Protein AF-A0A1L6JHR1-F1 (afdb_monomer_lite)

Secondary structure (DSSP, 8-state):
--HHHHHHHHHHHT-EEEEEEEHHHHHHHHHHHHH--HHHHHHTT--HHHHHHHHHHHHTTHHHHHTS-HHHHTTPEEEEEEEHHHHHHHHHHHHHTHHHH-S-HHHHHHHHHHHHHT-GGG-

Organism: NCBI:txid93064

Foldseek 3Di:
DPPVVVVVVVVLQQDKFKFKDALLLLVLLLVLLVPDDPVNCVVLVHDPVLSVVLNVQSCVQVVVLVVDDPVCRRVDITMTIHGLNNLVSLLVCLPPRSVVRGPDPVSSVVSNVRSVVRRSVVD

Sequence (123 aa):
MSRGALRRWRQRGSRTVTVSLAFADIMEIALALLSLSPDELARLDWSFADRKRLLDHLLQSGKQAQSVDRDQLDQTLLRLALPARDVRRLKRFAQRELPKTATNAAVIERLSAVLEAADPDRI

Structure (mmCIF, N/CA/C/O backbone):
data_AF-A0A1L6JHR1-F1
#
_entry.id   AF-A0A1L6JHR1-F1
#
loop_
_atom_site.group_PDB
_atom_site.id
_atom_site.type_symbol
_atom_site.label_atom_id
_atom_site.label_alt_id
_atom_site.label_comp_id
_atom_site.label_asym_id
_atom_site.label_entity_id
_atom_site.label_seq_id
_atom_site.pdbx_PDB_ins_code
_atom_site.Cartn_x
_atom_site.Cartn_y
_atom_site.Cartn_z
_a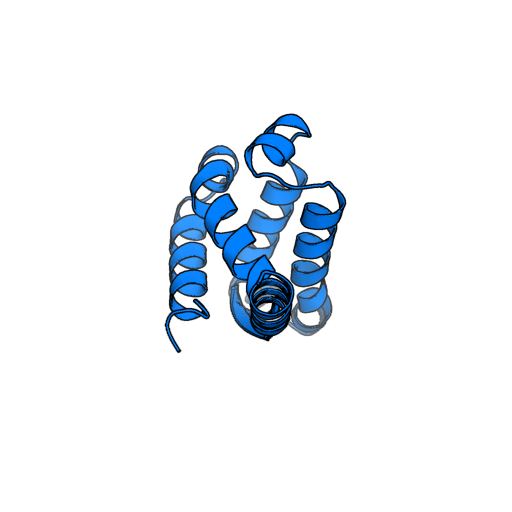tom_site.occupancy
_atom_site.B_iso_or_equiv
_atom_site.auth_seq_id
_atom_site.auth_comp_id
_atom_site.auth_asym_id
_atom_site.auth_atom_id
_atom_site.pdbx_PDB_model_num
ATOM 1 N N . MET A 1 1 ? 14.128 -27.134 -20.594 1.00 43.72 1 MET A N 1
ATOM 2 C CA . MET A 1 1 ? 13.183 -27.573 -19.534 1.00 43.72 1 MET A CA 1
ATOM 3 C C . MET A 1 1 ? 12.520 -26.402 -18.774 1.00 43.72 1 MET A C 1
ATOM 5 O O . MET A 1 1 ? 12.227 -26.503 -17.592 1.00 43.72 1 MET A O 1
ATOM 9 N N . SER A 1 2 ? 12.203 -25.287 -19.441 1.00 56.22 2 SER A N 1
ATOM 10 C CA . SER A 1 2 ? 11.927 -23.985 -18.793 1.00 56.22 2 SER A CA 1
ATOM 11 C C . SER A 1 2 ? 10.448 -23.549 -18.771 1.00 56.22 2 SER A C 1
ATOM 13 O O . SER A 1 2 ? 10.076 -22.664 -18.002 1.00 56.22 2 SER A O 1
ATOM 15 N N . ARG A 1 3 ? 9.563 -24.188 -19.552 1.00 55.69 3 ARG A N 1
ATOM 16 C CA . ARG A 1 3 ? 8.138 -23.789 -19.641 1.00 55.69 3 ARG A CA 1
ATOM 17 C C . ARG A 1 3 ? 7.316 -24.170 -18.401 1.00 55.69 3 ARG A C 1
ATOM 19 O O . ARG A 1 3 ? 6.416 -23.429 -18.014 1.00 55.69 3 ARG A O 1
ATOM 26 N N . GLY A 1 4 ? 7.648 -25.282 -17.739 1.00 59.41 4 GLY A N 1
ATOM 27 C CA . GLY A 1 4 ? 6.948 -25.741 -16.530 1.00 59.41 4 GLY A CA 1
ATOM 28 C C . GLY A 1 4 ? 7.204 -24.855 -15.306 1.00 59.41 4 GLY A C 1
ATOM 29 O O . GLY A 1 4 ? 6.281 -24.561 -14.550 1.00 59.41 4 GLY A O 1
ATOM 30 N N . ALA A 1 5 ? 8.435 -24.364 -15.137 1.00 61.88 5 ALA A N 1
ATOM 31 C CA . ALA A 1 5 ? 8.796 -23.463 -14.041 1.00 61.88 5 ALA A CA 1
ATOM 32 C C . ALA A 1 5 ? 8.129 -22.084 -14.184 1.00 61.88 5 ALA A C 1
ATOM 34 O O . ALA A 1 5 ? 7.535 -21.593 -13.226 1.00 61.88 5 ALA A O 1
ATOM 35 N N . LEU A 1 6 ? 8.130 -21.512 -15.394 1.00 61.69 6 LEU A N 1
ATOM 36 C CA . LEU A 1 6 ? 7.463 -20.239 -15.690 1.00 61.69 6 LEU A CA 1
ATOM 37 C C . LEU A 1 6 ? 5.943 -20.316 -15.495 1.00 61.69 6 LEU A C 1
ATOM 39 O O . LEU A 1 6 ? 5.344 -19.395 -14.940 1.00 61.69 6 LEU A O 1
ATOM 43 N N . ARG A 1 7 ? 5.312 -21.424 -15.899 1.00 61.09 7 ARG A N 1
ATOM 44 C CA . ARG A 1 7 ? 3.868 -21.635 -15.720 1.00 61.09 7 ARG A CA 1
ATOM 45 C C . ARG A 1 7 ? 3.490 -21.761 -14.240 1.00 61.09 7 ARG A C 1
ATOM 47 O O . ARG A 1 7 ? 2.555 -21.096 -13.805 1.00 61.09 7 ARG A O 1
ATOM 54 N N . ARG A 1 8 ? 4.266 -22.516 -13.453 1.00 59.50 8 ARG A N 1
ATOM 55 C CA . ARG A 1 8 ? 4.079 -22.626 -11.994 1.00 59.50 8 ARG A CA 1
ATOM 56 C C . ARG A 1 8 ? 4.345 -21.308 -11.265 1.00 59.50 8 ARG A C 1
ATOM 58 O O . ARG A 1 8 ? 3.638 -20.980 -10.321 1.00 59.50 8 ARG A O 1
ATOM 65 N N . TRP A 1 9 ? 5.336 -20.525 -11.694 1.00 58.78 9 TRP A N 1
ATOM 66 C CA . TRP A 1 9 ? 5.607 -19.202 -11.123 1.00 58.78 9 TRP A CA 1
ATOM 67 C C . TRP A 1 9 ? 4.483 -18.204 -11.425 1.00 58.78 9 TRP A C 1
ATOM 69 O O . TRP A 1 9 ? 4.044 -17.492 -10.525 1.00 58.78 9 TRP A O 1
ATOM 79 N N . ARG A 1 10 ? 3.937 -18.212 -12.650 1.00 60.72 10 ARG A N 1
ATOM 80 C CA . ARG A 1 10 ? 2.756 -17.408 -13.004 1.00 60.72 10 ARG A CA 1
ATOM 81 C C . ARG A 1 10 ? 1.512 -17.821 -12.212 1.00 60.72 10 ARG A C 1
ATOM 83 O O . ARG A 1 10 ? 0.828 -16.939 -11.712 1.00 60.72 10 ARG A O 1
ATOM 90 N N . GLN A 1 11 ? 1.264 -19.124 -12.047 1.00 60.97 11 GLN A N 1
ATOM 91 C CA . GLN A 1 11 ? 0.138 -19.649 -11.256 1.00 60.97 11 GLN A CA 1
ATOM 92 C C . GLN A 1 11 ? 0.259 -19.324 -9.760 1.00 60.97 11 GLN A C 1
ATOM 94 O O . GLN A 1 11 ? -0.720 -18.940 -9.128 1.00 60.97 11 GLN A O 1
ATOM 99 N N . ARG A 1 12 ? 1.466 -19.401 -9.182 1.00 58.88 12 ARG A N 1
ATOM 100 C CA . ARG A 1 12 ? 1.701 -18.946 -7.800 1.00 58.88 12 ARG A CA 1
ATOM 101 C C . ARG A 1 12 ? 1.579 -17.429 -7.672 1.00 58.88 12 ARG A C 1
ATOM 103 O O . ARG A 1 12 ? 1.051 -16.935 -6.688 1.00 58.88 12 ARG A O 1
ATOM 110 N N . GLY A 1 13 ? 2.018 -16.682 -8.684 1.00 61.97 13 GLY A N 1
ATOM 111 C CA . GLY A 1 13 ? 1.878 -15.227 -8.749 1.00 61.97 13 GLY A CA 1
ATOM 112 C C . GLY A 1 13 ? 0.443 -14.728 -8.953 1.00 61.97 13 GLY A C 1
ATOM 113 O O . GLY A 1 13 ? 0.198 -13.552 -8.692 1.00 61.97 13 GLY A O 1
ATOM 114 N N . SER A 1 14 ? -0.481 -15.587 -9.403 1.00 70.62 14 SER A N 1
ATOM 115 C CA . SER A 1 14 ? -1.910 -15.280 -9.552 1.00 70.62 14 SER A CA 1
ATOM 116 C C . SER A 1 14 ? -2.752 -15.642 -8.330 1.00 70.62 14 SER A C 1
ATOM 118 O O . SER A 1 14 ? -3.936 -15.323 -8.319 1.00 70.62 14 SER A O 1
ATOM 120 N N . ARG A 1 15 ? -2.179 -16.302 -7.312 1.00 84.69 15 ARG A N 1
ATOM 121 C CA . ARG A 1 15 ? -2.878 -16.523 -6.042 1.00 84.69 15 ARG A CA 1
ATOM 122 C C . ARG A 1 15 ? -3.097 -15.171 -5.371 1.00 84.69 15 ARG A C 1
ATOM 124 O O . ARG A 1 15 ? -2.134 -14.448 -5.121 1.00 84.69 15 ARG A O 1
ATOM 131 N N . THR A 1 16 ? -4.351 -14.844 -5.102 1.00 89.12 16 THR A N 1
ATOM 132 C CA . THR A 1 16 ? -4.725 -13.638 -4.365 1.00 89.12 16 THR A CA 1
ATOM 133 C C . THR A 1 16 ? -4.647 -13.917 -2.869 1.00 89.12 16 THR A C 1
ATOM 135 O O . THR A 1 16 ? -5.080 -14.973 -2.409 1.00 89.12 16 THR A O 1
ATOM 138 N N . VAL A 1 17 ? -4.083 -12.975 -2.124 1.00 90.31 17 VAL A N 1
ATOM 139 C CA . VAL A 1 17 ? -4.014 -12.967 -0.665 1.00 90.31 17 VAL A CA 1
ATOM 140 C C . VAL A 1 17 ? -4.727 -11.717 -0.171 1.00 90.31 17 VAL A C 1
ATOM 142 O O . VAL A 1 17 ? -4.630 -10.656 -0.789 1.00 90.31 17 VAL A O 1
ATOM 145 N N . THR A 1 18 ? -5.456 -11.846 0.929 1.00 92.19 18 THR A N 1
ATOM 146 C CA . THR A 1 18 ? -6.130 -10.714 1.562 1.00 92.19 18 THR A CA 1
ATOM 147 C C . THR A 1 18 ? -5.263 -10.185 2.691 1.00 92.19 18 THR A C 1
ATOM 149 O O . THR A 1 18 ? -4.870 -10.947 3.571 1.00 92.19 18 THR A O 1
ATOM 152 N N . VAL A 1 19 ? -4.999 -8.883 2.683 1.00 93.12 19 VAL A N 1
ATOM 153 C CA . VAL A 1 19 ? -4.349 -8.164 3.784 1.00 93.12 19 VAL A CA 1
ATOM 154 C C . VAL A 1 19 ? -5.307 -7.129 4.357 1.00 93.12 19 VAL A C 1
ATOM 156 O O . VAL A 1 19 ? -6.198 -6.661 3.649 1.00 93.12 19 VAL A O 1
ATOM 159 N N . SER A 1 20 ? -5.141 -6.778 5.630 1.00 94.81 20 SER A N 1
ATOM 160 C CA . SER A 1 20 ? -5.918 -5.709 6.266 1.00 94.81 20 SER A CA 1
ATOM 161 C C . SER A 1 20 ? -4.972 -4.620 6.747 1.00 94.81 20 SER A C 1
ATOM 163 O O . SER A 1 20 ? -3.992 -4.928 7.420 1.00 94.81 20 SER A O 1
ATOM 165 N N . LEU A 1 21 ? -5.250 -3.371 6.383 1.00 95.06 21 LEU A N 1
ATOM 166 C CA . LEU A 1 21 ? -4.459 -2.201 6.769 1.00 95.06 21 LEU A CA 1
ATOM 167 C C . LEU A 1 21 ? -5.392 -1.080 7.216 1.00 95.06 21 LEU A C 1
ATOM 169 O O . LEU A 1 21 ? -6.502 -0.965 6.698 1.00 95.06 21 LEU A O 1
ATOM 173 N N . ALA A 1 22 ? -4.935 -0.253 8.155 1.00 94.88 22 ALA A N 1
ATOM 174 C CA . ALA A 1 22 ? -5.658 0.955 8.531 1.00 94.88 22 ALA A CA 1
ATOM 175 C C . ALA A 1 22 ? -5.746 1.916 7.335 1.00 94.88 22 ALA A C 1
ATOM 177 O O . ALA A 1 22 ? -4.827 1.970 6.512 1.00 94.88 22 ALA A O 1
ATOM 178 N N . PHE A 1 23 ? -6.828 2.691 7.232 1.00 94.12 23 PHE A N 1
ATOM 179 C CA . PHE A 1 23 ? -6.973 3.672 6.152 1.00 94.12 23 PHE A CA 1
ATOM 180 C C . PHE A 1 23 ? -5.807 4.671 6.108 1.00 94.12 23 PHE A C 1
ATOM 182 O O . PHE A 1 23 ? -5.268 4.928 5.030 1.00 94.12 23 PHE A O 1
ATOM 189 N N . ALA A 1 24 ? -5.372 5.175 7.268 1.00 92.81 24 ALA A N 1
ATOM 190 C CA . ALA A 1 24 ? -4.238 6.094 7.354 1.00 92.81 24 ALA A CA 1
ATOM 191 C C . ALA A 1 24 ? -2.951 5.473 6.776 1.00 92.81 24 ALA A C 1
ATOM 193 O O . ALA A 1 24 ? -2.267 6.100 5.967 1.00 92.81 24 ALA A O 1
ATOM 194 N N . ASP A 1 25 ? -2.681 4.202 7.096 1.00 95.00 25 ASP A N 1
ATOM 195 C CA . ASP A 1 25 ? -1.534 3.463 6.555 1.00 95.00 25 ASP A CA 1
ATOM 196 C C . ASP A 1 25 ? -1.648 3.310 5.028 1.00 95.00 25 ASP A C 1
ATOM 198 O O . ASP A 1 25 ? -0.669 3.493 4.307 1.00 95.00 25 ASP A O 1
ATOM 202 N N . ILE A 1 26 ? -2.847 3.013 4.511 1.00 95.31 26 ILE A N 1
ATOM 203 C CA . ILE A 1 26 ? -3.101 2.901 3.064 1.00 95.31 26 ILE A CA 1
ATOM 204 C C . ILE A 1 26 ? -2.777 4.216 2.349 1.00 95.31 26 ILE A C 1
ATOM 206 O O . ILE A 1 26 ? -2.131 4.191 1.298 1.00 95.31 26 ILE A O 1
ATOM 210 N N . MET A 1 27 ? -3.200 5.349 2.911 1.00 94.25 27 MET A N 1
ATOM 211 C CA . MET A 1 27 ? -2.933 6.670 2.342 1.00 94.25 27 MET A CA 1
ATOM 212 C C . MET A 1 27 ? -1.443 6.997 2.343 1.00 94.25 27 MET A C 1
ATOM 214 O O . MET A 1 27 ? -0.913 7.433 1.321 1.00 94.25 27 MET A O 1
ATOM 218 N N . GLU A 1 28 ? -0.750 6.733 3.448 1.00 94.81 28 GLU A N 1
ATOM 219 C CA . GLU A 1 28 ? 0.686 6.981 3.555 1.00 94.81 28 GLU A CA 1
ATOM 220 C C . GLU A 1 28 ? 1.485 6.130 2.557 1.00 94.81 28 GLU A C 1
ATOM 222 O O . GLU A 1 28 ? 2.344 6.642 1.836 1.00 94.81 28 GLU A O 1
ATOM 227 N N . ILE A 1 29 ? 1.132 4.850 2.418 1.00 95.81 29 ILE A N 1
ATOM 228 C CA . ILE A 1 29 ? 1.741 3.954 1.427 1.00 95.81 29 ILE A CA 1
ATOM 229 C C . ILE A 1 29 ? 1.451 4.436 0.000 1.00 95.81 29 ILE A C 1
ATOM 231 O O . ILE A 1 29 ? 2.342 4.408 -0.850 1.00 95.81 29 ILE A O 1
ATOM 235 N N . ALA A 1 30 ? 0.223 4.875 -0.290 1.00 95.75 30 ALA A N 1
ATOM 236 C CA . ALA A 1 30 ? -0.145 5.368 -1.615 1.00 95.75 30 ALA A CA 1
ATOM 237 C C . ALA A 1 30 ? 0.644 6.630 -1.994 1.00 95.75 30 ALA A C 1
ATOM 239 O O . ALA A 1 30 ? 1.157 6.718 -3.112 1.00 95.75 30 ALA A O 1
ATOM 240 N N . LEU A 1 31 ? 0.790 7.576 -1.063 1.00 95.44 31 LEU A N 1
ATOM 241 C CA . LEU A 1 31 ? 1.590 8.785 -1.261 1.00 95.44 31 LEU A CA 1
ATOM 242 C C . LEU A 1 31 ? 3.069 8.448 -1.476 1.00 95.44 31 LEU A C 1
ATOM 244 O O . LEU A 1 31 ? 3.671 8.942 -2.427 1.00 95.44 31 LEU A O 1
ATOM 248 N N . ALA A 1 32 ? 3.621 7.539 -0.671 1.00 95.75 32 ALA A N 1
ATOM 249 C CA . ALA A 1 32 ? 4.996 7.072 -0.817 1.00 95.75 32 ALA A CA 1
ATOM 250 C C . ALA A 1 32 ? 5.239 6.349 -2.157 1.00 95.75 32 ALA A C 1
ATOM 252 O O . ALA A 1 32 ? 6.281 6.511 -2.787 1.00 95.75 32 ALA A O 1
ATOM 253 N N . LEU A 1 33 ? 4.267 5.574 -2.650 1.00 95.94 33 LEU A N 1
ATOM 254 C CA . LEU A 1 33 ? 4.345 4.977 -3.986 1.00 95.94 33 LEU A CA 1
ATOM 255 C C . LEU A 1 33 ? 4.331 6.047 -5.083 1.00 95.94 33 LEU A C 1
ATOM 257 O O . LEU A 1 33 ? 5.076 5.934 -6.058 1.00 95.94 33 LEU A O 1
ATOM 261 N N . LEU A 1 34 ? 3.483 7.070 -4.946 1.00 95.62 34 LEU A N 1
ATOM 262 C CA . LEU A 1 34 ? 3.375 8.173 -5.903 1.00 95.62 34 LEU A CA 1
ATOM 263 C C . LEU A 1 34 ? 4.637 9.039 -5.948 1.00 95.62 34 LEU A C 1
ATOM 265 O O . LEU A 1 34 ? 4.983 9.514 -7.030 1.00 95.62 34 LEU A O 1
ATOM 269 N N . SER A 1 35 ? 5.332 9.202 -4.820 1.00 95.19 35 SER A N 1
ATOM 270 C CA . SER A 1 35 ? 6.555 10.005 -4.739 1.00 95.19 35 SER A CA 1
ATOM 271 C C . SER A 1 35 ? 7.776 9.347 -5.381 1.00 95.19 35 SER A C 1
ATOM 273 O O . SER A 1 35 ? 8.765 10.037 -5.605 1.00 95.19 35 SER A O 1
ATOM 275 N N . LEU A 1 36 ? 7.725 8.046 -5.700 1.00 94.69 36 LEU A N 1
ATOM 276 C CA . LEU A 1 36 ? 8.838 7.358 -6.358 1.00 94.69 36 LEU A CA 1
ATOM 277 C C . LEU A 1 36 ? 9.168 7.991 -7.713 1.00 94.69 36 LEU A C 1
ATOM 279 O O . LEU A 1 36 ? 8.321 8.068 -8.616 1.00 94.69 36 LEU A O 1
ATOM 283 N N . SER A 1 37 ? 10.433 8.362 -7.868 1.00 94.50 37 SER A N 1
ATOM 284 C CA . SER A 1 37 ? 11.018 8.795 -9.131 1.00 94.50 37 SER A CA 1
ATOM 285 C C . SER A 1 37 ? 11.186 7.621 -10.112 1.00 94.50 37 SER A C 1
ATOM 287 O O . SER A 1 37 ? 11.183 6.451 -9.711 1.00 94.50 37 SER A O 1
ATOM 289 N N . PRO A 1 38 ? 11.364 7.894 -11.419 1.00 94.81 38 PRO A N 1
ATOM 290 C CA . PRO A 1 38 ? 11.641 6.849 -12.406 1.00 94.81 38 PRO A CA 1
ATOM 291 C C . PRO A 1 38 ? 12.883 6.008 -12.069 1.00 94.81 38 PRO A C 1
ATOM 293 O O . PRO A 1 38 ? 12.864 4.791 -12.249 1.00 94.81 38 PRO A O 1
ATOM 296 N N . ASP A 1 39 ? 13.932 6.632 -11.528 1.00 94.62 39 ASP A N 1
ATOM 297 C CA . ASP A 1 39 ? 15.174 5.944 -11.161 1.00 94.62 39 ASP A CA 1
ATOM 298 C C . ASP A 1 39 ? 14.978 5.006 -9.966 1.00 94.62 39 ASP A C 1
ATOM 300 O O . ASP A 1 39 ? 15.523 3.902 -9.937 1.00 94.62 39 ASP A O 1
ATOM 304 N N . GLU A 1 40 ? 14.178 5.406 -8.978 1.00 94.75 40 GLU A N 1
ATOM 305 C CA . GLU A 1 40 ? 13.836 4.547 -7.839 1.00 94.75 40 GLU A CA 1
ATOM 306 C C . GLU A 1 40 ? 12.965 3.366 -8.273 1.00 94.75 40 GLU A C 1
ATOM 308 O O . GLU A 1 40 ? 13.197 2.237 -7.834 1.00 94.75 40 GLU A O 1
ATOM 313 N N . LEU A 1 41 ? 12.026 3.586 -9.202 1.00 95.69 41 LEU A N 1
ATOM 314 C CA . LEU A 1 41 ? 11.274 2.495 -9.826 1.00 95.69 41 LEU A CA 1
ATOM 315 C C . LEU A 1 41 ? 12.211 1.516 -10.546 1.00 95.69 41 LEU A C 1
ATOM 317 O O . LEU A 1 41 ? 12.076 0.304 -10.365 1.00 95.69 41 LEU A O 1
ATOM 321 N N . ALA A 1 42 ? 13.203 2.015 -11.288 1.00 94.31 42 ALA A N 1
ATOM 322 C CA . ALA A 1 42 ? 14.191 1.173 -11.956 1.00 94.31 42 ALA A CA 1
ATOM 323 C C . ALA A 1 42 ? 15.025 0.346 -10.957 1.00 94.31 42 ALA A C 1
ATOM 325 O O . ALA A 1 42 ? 15.213 -0.848 -11.169 1.00 94.31 42 ALA A O 1
ATOM 326 N N . ARG A 1 43 ? 15.447 0.919 -9.819 1.00 94.12 43 ARG A N 1
ATOM 327 C CA . ARG A 1 43 ? 16.180 0.194 -8.749 1.00 94.12 43 ARG A CA 1
ATOM 328 C C . ARG A 1 43 ? 15.359 -0.907 -8.064 1.00 94.12 43 ARG A C 1
ATOM 330 O O . ARG A 1 43 ? 15.926 -1.789 -7.406 1.00 94.12 43 ARG A O 1
ATOM 337 N N . LEU A 1 44 ? 14.033 -0.836 -8.175 1.00 93.56 44 LEU A N 1
ATOM 338 C CA . LEU A 1 44 ? 13.098 -1.862 -7.714 1.00 93.56 44 LEU A CA 1
ATOM 339 C C . LEU A 1 44 ? 12.782 -2.921 -8.787 1.00 93.56 44 LEU A C 1
ATOM 341 O O . LEU A 1 44 ? 12.055 -3.874 -8.484 1.00 93.56 44 LEU A O 1
ATOM 345 N N . ASP A 1 45 ? 13.321 -2.779 -10.003 1.00 94.75 45 ASP A N 1
ATOM 346 C CA . ASP A 1 45 ? 12.936 -3.511 -11.218 1.00 94.75 45 ASP A CA 1
ATOM 347 C C . ASP A 1 45 ? 11.447 -3.340 -11.563 1.00 94.75 45 ASP A C 1
ATOM 349 O O . ASP A 1 45 ? 10.756 -4.294 -11.942 1.00 94.75 45 ASP A O 1
ATOM 353 N N . TRP A 1 46 ? 10.900 -2.142 -11.339 1.00 95.69 46 TRP A N 1
ATOM 354 C CA . TRP A 1 46 ? 9.487 -1.8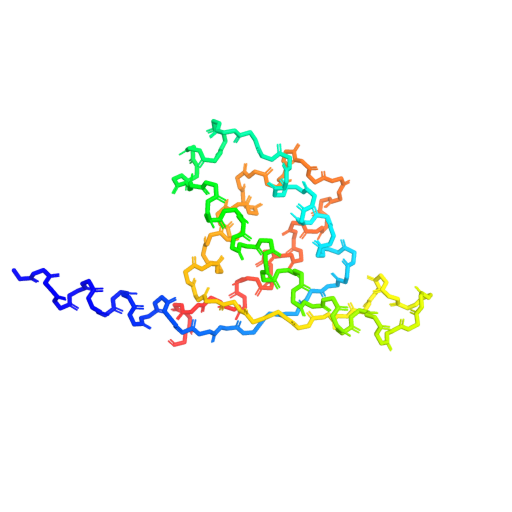38 -11.560 1.00 95.69 46 TRP A CA 1
ATOM 355 C C . TRP A 1 46 ? 9.284 -0.935 -12.763 1.00 95.69 46 TRP A C 1
ATOM 357 O O . TRP A 1 46 ? 10.010 0.026 -12.997 1.00 95.69 46 TRP A O 1
ATOM 367 N N . SER A 1 47 ? 8.206 -1.210 -13.489 1.00 94.75 47 SER A N 1
ATOM 368 C CA . SER A 1 47 ? 7.660 -0.278 -14.468 1.00 94.75 47 SER A CA 1
ATOM 369 C C . SER A 1 47 ? 6.660 0.684 -13.817 1.00 94.75 47 SER A C 1
ATOM 371 O O . SER A 1 47 ? 6.085 0.403 -12.760 1.00 94.75 47 SER A O 1
ATOM 373 N N . PHE A 1 48 ? 6.332 1.776 -14.511 1.00 94.81 48 PHE A N 1
ATOM 374 C CA . PHE A 1 48 ? 5.185 2.618 -14.152 1.00 94.81 48 PHE A CA 1
ATOM 375 C C . PHE A 1 48 ? 3.876 1.824 -14.040 1.00 94.81 48 PHE A C 1
ATOM 377 O O . PHE A 1 48 ? 3.040 2.127 -13.188 1.00 94.81 48 PHE A O 1
ATOM 384 N N . ALA A 1 49 ? 3.702 0.786 -14.864 1.00 95.88 49 ALA A N 1
ATOM 385 C CA . ALA A 1 49 ? 2.528 -0.076 -14.819 1.00 95.88 49 ALA A CA 1
ATOM 386 C C . ALA A 1 49 ? 2.469 -0.914 -13.531 1.00 95.88 49 ALA A C 1
ATOM 388 O O . ALA A 1 49 ? 1.377 -1.212 -13.049 1.00 95.88 49 ALA A O 1
ATOM 389 N N . ASP A 1 50 ? 3.618 -1.276 -12.954 1.00 95.38 50 ASP A N 1
ATOM 390 C CA . ASP A 1 50 ? 3.667 -1.969 -11.666 1.00 95.38 50 ASP A CA 1
ATOM 391 C C . ASP A 1 50 ? 3.273 -1.034 -10.520 1.00 95.38 50 ASP A C 1
ATOM 393 O O . ASP A 1 50 ? 2.435 -1.417 -9.704 1.00 95.38 50 ASP A O 1
ATOM 397 N N . ARG A 1 51 ? 3.777 0.211 -10.511 1.00 96.56 51 ARG A N 1
ATOM 398 C CA . ARG A 1 51 ? 3.334 1.242 -9.555 1.00 96.56 51 ARG A CA 1
ATOM 399 C C . ARG A 1 51 ? 1.831 1.492 -9.663 1.00 96.56 51 ARG A C 1
ATOM 401 O O . ARG A 1 51 ? 1.133 1.433 -8.655 1.00 96.56 51 ARG A O 1
ATOM 408 N N . LYS A 1 52 ? 1.325 1.733 -10.880 1.00 97.06 52 LYS A N 1
ATOM 409 C CA . LYS A 1 52 ? -0.108 1.961 -11.115 1.00 97.06 52 LYS A CA 1
ATOM 410 C C . LYS A 1 52 ? -0.938 0.798 -10.579 1.00 97.06 52 LYS A C 1
ATOM 412 O O . LYS A 1 52 ? -1.918 1.023 -9.887 1.00 97.06 52 LYS A O 1
ATOM 417 N N . ARG A 1 53 ? -0.529 -0.442 -10.853 1.00 95.56 53 ARG A N 1
ATOM 418 C CA . ARG A 1 53 ? -1.253 -1.629 -10.388 1.0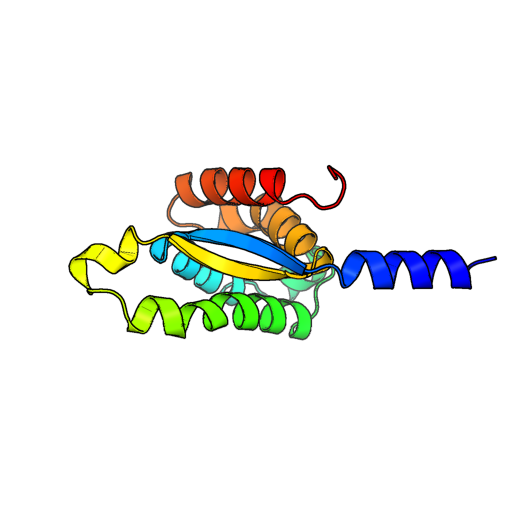0 95.56 53 ARG A CA 1
ATOM 419 C C . ARG A 1 53 ? -1.311 -1.722 -8.864 1.00 95.56 53 ARG A C 1
ATOM 421 O O . ARG A 1 53 ? -2.350 -2.088 -8.332 1.00 95.56 53 ARG A O 1
ATOM 428 N N . LEU A 1 54 ? -0.219 -1.406 -8.167 1.00 95.56 54 LEU A N 1
ATOM 429 C CA . LEU A 1 54 ? -0.217 -1.368 -6.702 1.00 95.56 54 LEU A CA 1
ATOM 430 C C . LEU A 1 54 ? -1.166 -0.293 -6.168 1.00 95.56 54 LEU A C 1
ATOM 432 O O . LEU A 1 54 ? -1.955 -0.583 -5.274 1.00 95.56 54 LEU A O 1
ATOM 436 N N . LEU A 1 55 ? -1.146 0.902 -6.761 1.00 96.88 55 LEU A N 1
ATOM 437 C CA . LEU A 1 55 ? -2.085 1.973 -6.420 1.00 96.88 55 LEU A CA 1
ATOM 438 C C . LEU A 1 55 ? -3.538 1.567 -6.689 1.00 96.88 55 LEU A C 1
ATOM 440 O O . LEU A 1 55 ? -4.391 1.793 -5.841 1.00 96.88 55 LEU A O 1
ATOM 444 N N . ASP A 1 56 ? -3.818 0.910 -7.817 1.00 95.44 56 ASP A N 1
ATOM 445 C CA . ASP A 1 56 ? -5.159 0.418 -8.145 1.00 95.44 56 ASP A CA 1
ATOM 446 C C . ASP A 1 56 ? -5.672 -0.560 -7.071 1.00 95.44 56 ASP A C 1
ATOM 448 O O . ASP A 1 56 ? -6.858 -0.546 -6.749 1.00 95.44 56 ASP A O 1
ATOM 452 N N . HIS A 1 57 ? -4.803 -1.399 -6.495 1.00 94.25 57 HIS A N 1
ATOM 453 C CA . HIS A 1 57 ? -5.190 -2.295 -5.399 1.00 94.25 57 HIS A CA 1
ATOM 454 C C . HIS A 1 57 ? -5.509 -1.536 -4.112 1.00 94.25 57 HIS A C 1
ATOM 456 O O . HIS A 1 57 ? -6.488 -1.867 -3.451 1.00 94.25 57 HIS A O 1
ATOM 462 N N . LEU A 1 58 ? -4.719 -0.514 -3.769 1.00 94.44 58 LEU A N 1
ATOM 463 C CA . LEU A 1 58 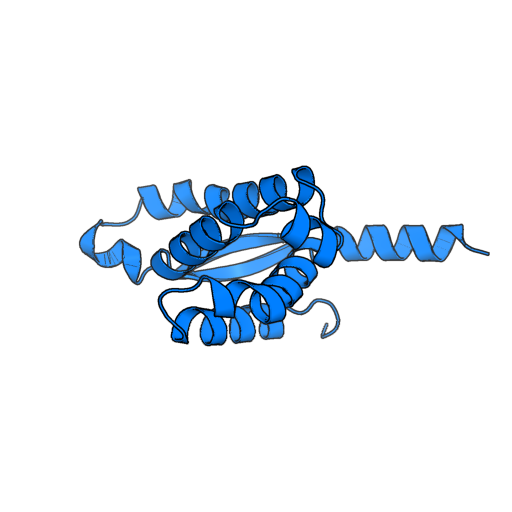? -4.999 0.347 -2.616 1.00 94.44 58 LEU A CA 1
ATOM 464 C C . LEU A 1 58 ? -6.327 1.088 -2.801 1.00 94.44 58 LEU A C 1
ATOM 466 O O . LEU A 1 58 ? -7.165 1.080 -1.910 1.00 94.44 58 LEU A O 1
ATOM 470 N N . LEU A 1 59 ? -6.574 1.646 -3.987 1.00 92.00 59 LEU A N 1
ATOM 471 C CA . LEU A 1 59 ? -7.803 2.380 -4.297 1.00 92.00 59 LEU A CA 1
ATOM 472 C C . LEU A 1 59 ? -9.065 1.505 -4.270 1.00 92.00 59 LEU A C 1
ATOM 474 O O . LEU A 1 59 ? -10.160 2.020 -4.042 1.00 92.00 59 LEU A O 1
ATOM 478 N N . GLN A 1 60 ? -8.948 0.186 -4.454 1.00 91.12 60 GLN A N 1
ATOM 479 C CA . GLN A 1 60 ? -10.093 -0.727 -4.337 1.00 91.12 60 GLN A CA 1
ATOM 480 C C . GLN A 1 60 ? -10.685 -0.769 -2.920 1.00 91.12 60 GLN A C 1
ATOM 482 O O . GLN A 1 60 ? -11.877 -1.060 -2.785 1.00 91.12 60 GLN A O 1
ATOM 487 N N . SER A 1 61 ? -9.920 -0.428 -1.874 1.00 88.12 61 SER A N 1
ATOM 488 C CA . SER A 1 61 ? -10.484 -0.270 -0.525 1.00 88.12 61 SER A CA 1
ATOM 489 C C . SER A 1 61 ? -11.355 0.980 -0.384 1.00 88.12 61 SER A C 1
ATOM 491 O O . SER A 1 61 ? -12.116 1.078 0.577 1.00 88.12 61 SER A O 1
ATOM 493 N N . GLY A 1 62 ? -11.324 1.900 -1.355 1.00 84.44 62 GLY A N 1
ATOM 494 C CA . GLY A 1 62 ? -12.064 3.160 -1.319 1.00 84.44 62 GLY A CA 1
ATOM 495 C C . GLY A 1 62 ? -13.571 2.981 -1.128 1.00 84.44 62 GLY A C 1
ATOM 496 O O . GLY A 1 62 ? -14.185 3.762 -0.413 1.00 84.44 62 GLY A O 1
ATOM 497 N N . LYS A 1 63 ? -14.169 1.910 -1.671 1.00 88.06 63 LYS A N 1
ATOM 498 C CA . LYS A 1 63 ? -15.590 1.601 -1.418 1.00 88.06 63 LYS A CA 1
ATOM 499 C C . LYS A 1 63 ? -15.871 1.270 0.049 1.00 88.06 63 LYS A C 1
ATOM 501 O O . LYS A 1 63 ? -16.915 1.653 0.555 1.00 88.06 63 LYS A O 1
ATOM 506 N N . GLN A 1 64 ? -14.954 0.564 0.715 1.00 91.25 64 GLN A N 1
ATOM 507 C CA . GLN A 1 64 ? -15.071 0.270 2.146 1.00 91.25 64 GLN A CA 1
ATOM 508 C C . GLN A 1 64 ? -14.884 1.556 2.961 1.00 91.25 64 GLN A C 1
ATOM 510 O O . GLN A 1 64 ? -15.668 1.819 3.862 1.00 91.25 64 GLN A O 1
ATOM 515 N N . ALA A 1 65 ? -13.904 2.388 2.593 1.00 91.12 65 ALA A N 1
ATOM 516 C CA . ALA A 1 65 ? -13.665 3.680 3.236 1.00 91.12 65 ALA A CA 1
ATOM 517 C C . ALA A 1 65 ? -14.876 4.627 3.135 1.00 91.12 65 ALA A C 1
ATOM 519 O O . ALA A 1 65 ? -15.229 5.281 4.105 1.00 91.12 65 ALA A O 1
ATOM 520 N N . GLN A 1 66 ? -15.545 4.674 1.979 1.00 92.56 66 GLN A N 1
ATOM 521 C CA . GLN A 1 66 ? -16.707 5.543 1.742 1.00 92.56 66 GLN A CA 1
ATOM 522 C C . GLN A 1 66 ? -17.925 5.206 2.611 1.00 92.56 66 GLN A C 1
ATOM 524 O O . GLN A 1 66 ? -18.774 6.068 2.811 1.00 92.56 66 GLN A O 1
ATOM 529 N N . SER A 1 67 ? -18.033 3.968 3.099 1.00 92.56 67 SER A N 1
ATOM 530 C CA . SER A 1 67 ? -19.125 3.541 3.982 1.00 92.56 67 SER A CA 1
ATOM 531 C C . SER A 1 67 ? -18.834 3.734 5.472 1.00 92.56 67 SER A C 1
ATOM 533 O O . SER A 1 67 ? -19.651 3.338 6.296 1.00 92.56 67 SER A O 1
ATOM 535 N N . VAL A 1 68 ? -17.662 4.266 5.821 1.00 92.75 68 VAL A N 1
ATOM 536 C CA . VAL A 1 68 ? -17.200 4.405 7.205 1.00 92.75 68 VAL A CA 1
ATOM 537 C C . VAL A 1 68 ? -17.364 5.850 7.658 1.00 92.75 68 VAL A C 1
ATOM 539 O O . VAL A 1 68 ? -17.080 6.783 6.904 1.00 92.75 68 VAL A O 1
ATOM 542 N N . ASP A 1 69 ? -17.791 6.030 8.906 1.00 93.81 69 ASP A N 1
ATOM 543 C CA . ASP A 1 69 ? -17.875 7.349 9.522 1.00 93.81 69 ASP A CA 1
ATOM 544 C C . ASP A 1 69 ? -16.500 8.019 9.564 1.00 93.81 69 ASP A C 1
ATOM 546 O O . ASP A 1 69 ? -15.495 7.416 9.953 1.00 93.81 69 ASP A O 1
ATOM 550 N N . ARG A 1 70 ? -16.459 9.304 9.195 1.00 89.62 70 ARG A N 1
ATOM 551 C CA . ARG A 1 70 ? -15.212 10.072 9.064 1.00 89.62 70 ARG A CA 1
ATOM 552 C C . ARG A 1 70 ? -14.337 10.000 10.318 1.00 89.62 70 ARG A C 1
ATOM 554 O O . ARG A 1 70 ? -13.127 9.848 10.193 1.00 89.62 70 ARG A O 1
ATOM 561 N N . ASP A 1 71 ? -14.946 10.070 11.497 1.00 92.81 71 ASP A N 1
ATOM 562 C CA . ASP A 1 71 ? -14.230 10.113 12.778 1.00 92.81 71 ASP A CA 1
ATOM 563 C C . ASP A 1 71 ? -13.583 8.769 13.150 1.00 92.81 71 ASP A C 1
ATOM 565 O O . ASP A 1 71 ? -12.698 8.712 14.002 1.00 92.81 71 ASP A O 1
ATOM 569 N N . GLN A 1 72 ? -13.999 7.680 12.499 1.00 92.38 72 GLN A N 1
ATOM 570 C CA . GLN A 1 72 ? -13.469 6.331 12.712 1.00 92.38 72 GLN A CA 1
ATOM 571 C C . GLN A 1 72 ? -12.556 5.872 11.570 1.00 92.38 72 GLN A C 1
ATOM 573 O O . GLN A 1 72 ? -11.888 4.838 11.682 1.00 92.38 72 GLN A O 1
ATOM 578 N N . LEU A 1 73 ? -12.526 6.619 10.462 1.00 92.19 73 LEU A N 1
ATOM 579 C CA . LEU A 1 73 ? -11.931 6.172 9.210 1.00 92.19 73 LEU A CA 1
ATOM 580 C C . LEU A 1 73 ? -10.448 5.831 9.367 1.00 92.19 73 LEU A C 1
ATOM 582 O O . LEU A 1 73 ? -10.037 4.741 8.974 1.00 92.19 73 LEU A O 1
ATOM 586 N N . ASP A 1 74 ? -9.671 6.699 10.013 1.00 88.44 74 ASP A N 1
ATOM 587 C CA . ASP A 1 74 ? -8.219 6.527 10.153 1.00 88.44 74 ASP A CA 1
ATOM 588 C C . ASP A 1 74 ? -7.826 5.239 10.888 1.00 88.44 74 ASP A C 1
ATOM 590 O O . ASP A 1 74 ? -6.794 4.643 10.578 1.00 88.44 74 ASP A O 1
ATOM 594 N N . GLN A 1 75 ? -8.663 4.777 11.820 1.00 88.56 75 GLN A N 1
ATOM 595 C CA . GLN A 1 75 ? -8.429 3.565 12.615 1.00 88.56 75 GLN A CA 1
ATOM 596 C C . GLN A 1 75 ? -9.062 2.318 11.986 1.00 88.56 75 GLN A C 1
ATOM 598 O O . GLN A 1 75 ? -8.803 1.194 12.421 1.00 88.56 75 GLN A O 1
ATOM 603 N N . THR A 1 76 ? -9.893 2.495 10.958 1.00 93.94 76 THR A N 1
ATOM 604 C CA . THR A 1 76 ? -10.635 1.394 10.354 1.00 93.94 76 THR A CA 1
ATOM 605 C C . THR A 1 76 ? -9.720 0.534 9.494 1.00 93.94 76 THR A C 1
ATOM 607 O O . THR A 1 76 ? -9.062 1.010 8.568 1.00 93.94 76 THR A O 1
ATOM 610 N N . LEU A 1 77 ? -9.713 -0.768 9.785 1.00 95.00 77 LEU A N 1
ATOM 611 C CA . LEU A 1 77 ? -9.004 -1.763 8.992 1.00 95.00 77 LEU A CA 1
ATOM 612 C C . LEU A 1 77 ? -9.784 -2.079 7.715 1.00 95.00 77 LEU A C 1
ATOM 614 O O . LEU A 1 77 ? -10.878 -2.642 7.755 1.00 95.00 77 LEU A O 1
ATOM 618 N N . LEU A 1 78 ? -9.182 -1.767 6.572 1.00 95.25 78 LEU A N 1
ATOM 619 C CA . LEU A 1 78 ? -9.731 -2.054 5.256 1.00 95.25 78 LEU A CA 1
ATOM 620 C C . LEU A 1 78 ? -9.047 -3.273 4.650 1.00 95.25 78 LEU A C 1
ATOM 622 O O . LEU A 1 78 ? -7.828 -3.442 4.729 1.00 95.25 78 LEU A O 1
ATOM 626 N N . ARG A 1 79 ? -9.848 -4.123 4.008 1.00 94.62 79 ARG A N 1
ATOM 627 C CA . ARG A 1 79 ? -9.373 -5.341 3.351 1.00 94.62 79 ARG A CA 1
ATOM 628 C C . ARG A 1 79 ? -8.935 -5.046 1.926 1.00 94.62 79 ARG A C 1
ATOM 630 O O . ARG A 1 79 ? -9.721 -4.538 1.125 1.00 94.62 79 ARG A O 1
ATOM 637 N N . LEU A 1 80 ? -7.717 -5.461 1.604 1.00 94.12 80 LEU A N 1
ATOM 638 C CA . LEU A 1 80 ? -7.091 -5.363 0.293 1.00 94.12 80 LEU A CA 1
ATOM 639 C C . LEU A 1 80 ? -6.839 -6.765 -0.255 1.00 94.12 80 LEU A C 1
ATOM 641 O O . LEU A 1 80 ? -6.234 -7.602 0.414 1.00 94.12 80 LEU A O 1
ATOM 645 N N . ALA A 1 81 ? -7.274 -7.014 -1.486 1.00 91.69 81 ALA A N 1
ATOM 646 C CA . ALA A 1 81 ? -7.014 -8.261 -2.192 1.00 91.69 81 ALA A CA 1
ATOM 647 C C . ALA A 1 81 ? -5.828 -8.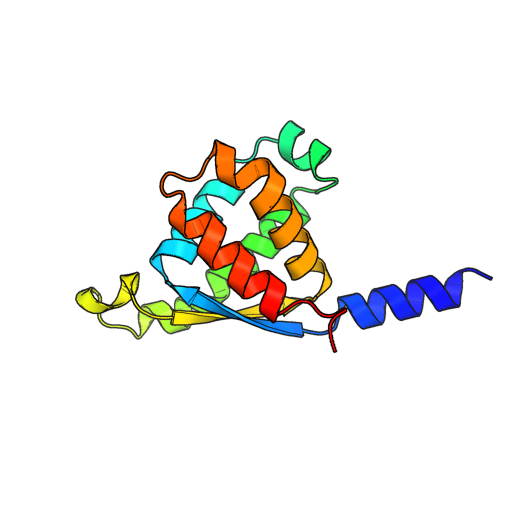063 -3.143 1.00 91.69 81 ALA A C 1
ATOM 649 O O . ALA A 1 81 ? -5.915 -7.314 -4.112 1.00 91.69 81 ALA A O 1
ATOM 650 N N . LEU A 1 82 ? -4.712 -8.736 -2.870 1.00 92.44 82 LEU A N 1
ATOM 651 C CA . LEU A 1 82 ? -3.456 -8.551 -3.591 1.00 92.44 82 LEU A CA 1
ATOM 652 C C . LEU A 1 82 ? -2.979 -9.865 -4.209 1.00 92.44 82 LEU A C 1
ATOM 654 O O . LEU A 1 82 ? -2.897 -10.879 -3.516 1.00 92.44 82 LEU A O 1
ATOM 658 N N . PRO A 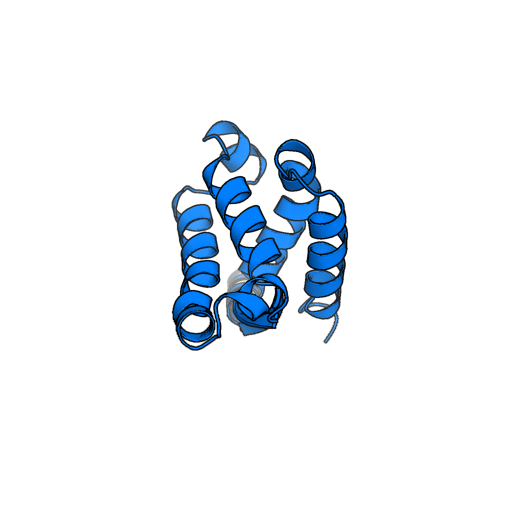1 83 ? -2.576 -9.886 -5.488 1.00 92.06 83 PRO A N 1
ATOM 659 C CA . PRO A 1 83 ? -1.816 -11.002 -6.026 1.00 92.06 83 PRO A CA 1
ATOM 660 C C . PRO A 1 83 ? -0.521 -11.211 -5.229 1.00 92.06 83 PRO A C 1
ATOM 662 O O . PRO A 1 83 ? 0.193 -10.256 -4.930 1.00 92.06 83 PRO A O 1
ATOM 665 N N . ALA A 1 84 ? -0.142 -12.462 -4.978 1.00 90.19 84 ALA A N 1
ATOM 666 C CA . ALA A 1 84 ? 1.089 -12.852 -4.284 1.00 90.19 84 ALA A CA 1
ATOM 667 C C . ALA A 1 84 ? 2.357 -12.158 -4.824 1.00 90.19 84 ALA A C 1
ATOM 669 O O . ALA A 1 84 ? 3.274 -11.806 -4.082 1.00 90.19 84 ALA A O 1
ATOM 670 N N . ARG A 1 85 ? 2.425 -11.930 -6.144 1.00 90.50 85 ARG A N 1
ATOM 671 C CA . ARG A 1 85 ? 3.536 -11.185 -6.764 1.00 90.50 85 ARG A CA 1
ATOM 672 C C . ARG A 1 85 ? 3.606 -9.726 -6.305 1.00 90.50 85 ARG A C 1
ATOM 674 O O . ARG A 1 85 ? 4.701 -9.187 -6.192 1.00 90.50 85 ARG A O 1
ATOM 681 N N . ASP A 1 86 ? 2.453 -9.113 -6.070 1.00 92.94 86 ASP A N 1
ATOM 682 C CA . ASP A 1 86 ? 2.310 -7.713 -5.699 1.00 92.94 86 ASP A CA 1
ATOM 683 C C . ASP A 1 86 ? 2.512 -7.548 -4.179 1.00 92.94 86 ASP A C 1
ATOM 685 O O . ASP A 1 86 ? 3.140 -6.580 -3.765 1.00 92.94 86 ASP A O 1
ATOM 689 N N . VAL A 1 87 ? 2.170 -8.561 -3.367 1.00 92.94 87 VAL A N 1
ATOM 690 C CA . VAL A 1 87 ? 2.598 -8.671 -1.952 1.00 92.94 87 VAL A CA 1
ATOM 691 C C . VAL A 1 87 ? 4.127 -8.647 -1.839 1.00 92.94 87 VAL A C 1
ATOM 693 O O . VAL A 1 87 ? 4.691 -7.818 -1.128 1.00 92.94 87 VAL A O 1
ATOM 696 N N . ARG A 1 88 ? 4.836 -9.482 -2.615 1.00 91.31 88 ARG A N 1
ATOM 697 C CA . ARG A 1 88 ? 6.315 -9.486 -2.634 1.00 91.31 88 ARG A CA 1
ATOM 698 C C . ARG A 1 88 ? 6.924 -8.173 -3.127 1.00 91.31 88 ARG A C 1
ATOM 700 O O . ARG A 1 88 ? 8.056 -7.842 -2.777 1.00 91.31 88 ARG A O 1
ATOM 707 N N . ARG A 1 89 ? 6.219 -7.445 -3.993 1.00 93.38 89 ARG A N 1
ATOM 708 C CA . ARG A 1 89 ? 6.632 -6.108 -4.434 1.00 93.38 89 ARG A CA 1
ATOM 709 C C . ARG A 1 89 ? 6.481 -5.113 -3.291 1.00 93.38 89 ARG A C 1
ATOM 711 O O . ARG A 1 89 ? 7.472 -4.490 -2.929 1.00 93.38 89 ARG A O 1
ATOM 718 N N . LEU A 1 90 ? 5.312 -5.052 -2.659 1.00 94.12 90 LEU A N 1
ATOM 719 C CA . LEU A 1 90 ? 5.097 -4.200 -1.489 1.00 94.12 90 LEU A CA 1
ATOM 720 C C . LEU A 1 90 ? 6.103 -4.488 -0.373 1.00 94.12 90 LEU A C 1
ATOM 722 O O . LEU A 1 90 ? 6.632 -3.541 0.188 1.00 94.12 90 LEU A O 1
ATOM 726 N N . LYS A 1 91 ? 6.465 -5.754 -0.132 1.00 93.06 91 LYS A N 1
ATOM 727 C CA . LYS A 1 91 ? 7.496 -6.131 0.852 1.00 93.06 91 LYS A CA 1
ATOM 728 C C . LYS A 1 91 ? 8.858 -5.507 0.530 1.00 93.06 91 LYS A C 1
ATOM 730 O O . LYS A 1 91 ? 9.469 -4.874 1.383 1.00 93.06 91 LYS A O 1
ATOM 735 N N . ARG A 1 92 ? 9.310 -5.616 -0.725 1.00 92.56 92 ARG A N 1
ATOM 736 C CA . ARG A 1 92 ? 10.573 -4.999 -1.175 1.00 92.56 92 ARG A CA 1
ATOM 737 C C . ARG A 1 92 ? 10.541 -3.474 -1.099 1.00 92.56 92 ARG A C 1
ATOM 739 O O . ARG A 1 92 ? 11.534 -2.869 -0.713 1.00 92.56 92 ARG A O 1
ATOM 746 N N . PHE A 1 93 ? 9.416 -2.861 -1.452 1.00 94.69 93 PHE A N 1
ATOM 747 C CA . PHE A 1 93 ? 9.228 -1.417 -1.335 1.00 94.69 93 PHE A CA 1
ATOM 748 C C . PHE A 1 93 ? 9.240 -0.950 0.126 1.00 94.69 93 PHE A C 1
ATOM 750 O O . PHE A 1 93 ? 9.974 -0.020 0.450 1.00 94.69 93 PHE A O 1
ATOM 757 N N . ALA A 1 94 ? 8.513 -1.641 1.009 1.00 93.50 94 ALA A N 1
ATOM 758 C CA . ALA A 1 94 ? 8.448 -1.351 2.440 1.00 93.50 94 ALA A CA 1
ATOM 759 C C . ALA A 1 94 ? 9.830 -1.385 3.107 1.00 93.50 94 ALA A C 1
ATOM 761 O O . ALA A 1 94 ? 10.104 -0.596 4.001 1.00 93.50 94 ALA A O 1
ATOM 762 N N . GLN A 1 95 ? 10.713 -2.272 2.645 1.00 91.81 95 GLN A N 1
ATOM 763 C CA . GLN A 1 95 ? 12.070 -2.408 3.174 1.00 91.81 95 GLN A CA 1
ATOM 764 C C . GLN A 1 95 ? 13.056 -1.379 2.607 1.00 91.81 95 GLN A C 1
ATOM 766 O O . GLN A 1 95 ? 13.981 -0.976 3.305 1.00 91.81 95 GLN A O 1
ATOM 771 N N . ARG A 1 96 ? 12.917 -0.996 1.330 1.00 92.44 96 ARG A N 1
ATOM 772 C CA . ARG A 1 96 ? 13.960 -0.238 0.611 1.00 92.44 96 ARG A CA 1
ATOM 773 C C . ARG A 1 96 ? 13.636 1.231 0.399 1.00 92.44 96 ARG A C 1
ATOM 775 O O . ARG A 1 96 ? 14.554 2.043 0.432 1.00 92.44 96 ARG A O 1
ATOM 782 N N . GLU A 1 97 ? 12.375 1.560 0.140 1.00 93.25 97 GLU A N 1
ATOM 783 C CA . GLU A 1 97 ? 11.977 2.908 -0.279 1.00 93.25 97 GLU A CA 1
ATOM 784 C C . GLU A 1 97 ? 11.055 3.587 0.729 1.00 93.25 97 GLU A C 1
ATOM 786 O O . GLU A 1 97 ? 11.268 4.755 1.037 1.00 93.25 97 GLU A O 1
ATOM 791 N N . LEU A 1 98 ? 10.106 2.855 1.322 1.00 90.81 98 LEU A N 1
ATOM 792 C CA . LEU A 1 98 ? 9.185 3.427 2.307 1.00 90.81 98 LEU A CA 1
ATOM 793 C C . LEU A 1 98 ? 9.892 4.138 3.483 1.00 90.81 98 LEU A C 1
ATOM 795 O O . LEU A 1 98 ? 9.434 5.217 3.843 1.00 90.81 98 LEU A O 1
ATOM 799 N N . PRO A 1 99 ? 11.029 3.659 4.036 1.00 92.62 99 PRO A N 1
ATOM 800 C CA . PRO A 1 99 ? 11.735 4.365 5.111 1.00 92.62 99 PRO A CA 1
ATOM 801 C C . PRO A 1 99 ? 12.293 5.738 4.720 1.00 92.62 99 PRO A C 1
ATOM 803 O O . PRO A 1 99 ? 12.615 6.534 5.595 1.00 92.62 99 PRO A O 1
ATOM 806 N N . LYS A 1 100 ? 12.437 6.018 3.420 1.00 91.12 100 LYS A N 1
ATOM 807 C CA . LYS A 1 100 ? 12.950 7.298 2.914 1.00 91.12 100 LYS A CA 1
ATOM 808 C C . LYS A 1 100 ? 11.849 8.343 2.750 1.00 91.12 100 LYS A C 1
ATOM 810 O O . LYS A 1 100 ? 12.149 9.529 2.681 1.00 91.12 100 LYS A O 1
ATOM 815 N N . THR A 1 101 ? 10.599 7.898 2.629 1.00 87.81 101 THR A N 1
ATOM 816 C CA . THR A 1 101 ? 9.459 8.740 2.236 1.00 87.81 101 THR A CA 1
ATOM 817 C C . THR A 1 101 ? 8.338 8.761 3.268 1.00 87.81 101 THR A C 1
ATOM 819 O O . THR A 1 101 ? 7.530 9.685 3.255 1.00 87.81 101 THR A O 1
ATOM 822 N N . ALA A 1 102 ? 8.241 7.740 4.123 1.00 85.38 102 ALA A N 1
ATOM 823 C CA . ALA A 1 102 ? 7.224 7.668 5.161 1.00 85.38 102 ALA A CA 1
ATOM 824 C C . ALA A 1 102 ? 7.448 8.764 6.204 1.00 85.38 102 ALA A C 1
ATOM 826 O O . ALA A 1 102 ? 8.563 9.007 6.665 1.00 85.38 102 ALA A O 1
ATOM 827 N N . THR A 1 103 ? 6.353 9.393 6.598 1.00 85.19 103 THR A N 1
ATOM 828 C CA . THR A 1 103 ? 6.303 10.375 7.680 1.00 85.19 103 THR A CA 1
ATOM 829 C C . THR A 1 103 ? 6.163 9.713 9.051 1.00 85.19 103 THR A C 1
ATOM 831 O O . THR A 1 103 ? 6.488 10.327 10.065 1.00 85.19 103 THR A O 1
ATOM 834 N N . ASN A 1 104 ? 5.718 8.454 9.092 1.00 86.44 104 ASN A N 1
ATOM 835 C CA . ASN A 1 104 ? 5.489 7.686 10.304 1.00 86.44 104 ASN A CA 1
ATOM 836 C C . ASN A 1 104 ? 6.169 6.309 10.230 1.00 86.44 104 ASN A C 1
ATOM 838 O O . ASN A 1 104 ? 5.739 5.406 9.509 1.00 86.44 104 ASN A O 1
ATOM 842 N N . ALA A 1 105 ? 7.205 6.113 11.049 1.00 88.12 105 ALA A N 1
ATOM 843 C CA . ALA A 1 105 ? 7.950 4.854 11.114 1.00 88.12 105 ALA A CA 1
ATOM 844 C C . ALA A 1 105 ? 7.072 3.649 11.499 1.00 88.12 105 ALA A C 1
ATOM 846 O O . ALA A 1 105 ? 7.301 2.536 11.023 1.00 88.12 105 ALA A O 1
ATOM 847 N N . ALA A 1 106 ? 6.015 3.866 12.288 1.00 91.06 106 ALA A N 1
ATOM 848 C CA . ALA A 1 106 ? 5.129 2.793 12.724 1.00 91.06 106 ALA A CA 1
ATOM 849 C C . ALA A 1 106 ? 4.329 2.173 11.558 1.00 91.06 106 ALA A C 1
ATOM 851 O O . ALA A 1 106 ? 3.914 1.016 11.643 1.00 91.06 106 ALA A O 1
ATOM 852 N N . VAL A 1 107 ? 4.147 2.902 10.447 1.00 92.81 107 VAL A N 1
ATOM 853 C CA . VAL A 1 107 ? 3.531 2.362 9.220 1.00 92.81 107 VAL A CA 1
ATOM 854 C C . VAL A 1 107 ? 4.396 1.265 8.611 1.00 92.81 107 VAL A C 1
ATOM 856 O O . VAL A 1 107 ? 3.871 0.256 8.144 1.00 92.81 107 VAL A O 1
ATOM 859 N N . ILE A 1 108 ? 5.722 1.420 8.650 1.00 92.62 108 ILE A N 1
ATOM 860 C CA . ILE A 1 108 ? 6.667 0.444 8.091 1.00 92.62 108 ILE A CA 1
ATOM 861 C C . ILE A 1 108 ? 6.579 -0.870 8.867 1.00 92.62 108 ILE A C 1
ATOM 863 O O . ILE A 1 108 ? 6.514 -1.942 8.261 1.00 92.62 108 ILE A O 1
ATOM 867 N N . GLU A 1 109 ? 6.537 -0.792 10.197 1.00 92.12 109 GLU A N 1
ATOM 868 C CA . GLU A 1 109 ? 6.426 -1.957 11.077 1.00 92.12 109 GLU A CA 1
ATOM 869 C C . GLU A 1 109 ? 5.098 -2.690 10.871 1.00 92.12 109 GLU A C 1
ATOM 871 O O . GLU A 1 109 ? 5.092 -3.901 10.628 1.00 92.12 109 GLU A O 1
ATOM 876 N N . ARG A 1 110 ? 3.974 -1.957 10.884 1.00 94.00 110 ARG A N 1
ATOM 877 C CA . ARG A 1 110 ? 2.639 -2.535 10.661 1.00 94.00 110 ARG A CA 1
ATOM 878 C C . ARG A 1 110 ? 2.519 -3.172 9.283 1.00 94.00 110 ARG A C 1
ATOM 880 O O . ARG A 1 110 ? 2.074 -4.315 9.179 1.00 94.00 110 ARG A O 1
ATOM 887 N N . LEU A 1 111 ? 2.960 -2.477 8.234 1.00 94.31 111 LEU A N 1
ATOM 888 C CA . LEU A 1 111 ? 2.951 -3.015 6.877 1.00 94.31 111 LEU A CA 1
ATOM 889 C C . LEU A 1 111 ? 3.814 -4.276 6.782 1.00 94.31 111 LEU A C 1
ATOM 891 O O . LEU A 1 111 ? 3.374 -5.273 6.213 1.00 94.31 111 LEU A O 1
ATOM 895 N N . SER A 1 112 ? 5.017 -4.260 7.358 1.00 92.44 112 SER A N 1
ATOM 896 C CA . SER A 1 112 ? 5.910 -5.422 7.346 1.00 92.44 112 SER A CA 1
ATOM 897 C C . SER A 1 112 ? 5.265 -6.620 8.042 1.00 92.44 112 SER A C 1
ATOM 899 O O . SER A 1 112 ? 5.217 -7.698 7.456 1.00 92.44 112 SER A O 1
ATOM 901 N N . ALA A 1 113 ? 4.683 -6.433 9.230 1.00 92.56 113 ALA A N 1
ATOM 902 C CA . ALA A 1 113 ? 3.995 -7.497 9.961 1.00 92.56 113 ALA A CA 1
ATOM 903 C C . ALA A 1 113 ? 2.824 -8.094 9.160 1.00 92.56 113 ALA A C 1
ATOM 905 O O . ALA A 1 113 ? 2.691 -9.316 9.058 1.00 92.56 113 ALA A O 1
ATOM 906 N N . VAL A 1 114 ? 2.008 -7.238 8.537 1.00 93.50 114 VAL A N 1
ATOM 907 C CA . VAL A 1 114 ? 0.867 -7.662 7.714 1.00 93.50 114 VAL A CA 1
ATOM 908 C C . VAL A 1 114 ? 1.323 -8.441 6.477 1.00 93.50 114 VAL A C 1
ATOM 910 O O . VAL A 1 114 ? 0.732 -9.469 6.147 1.00 93.50 114 VAL A O 1
ATOM 913 N N . LEU A 1 115 ? 2.386 -7.997 5.802 1.00 91.94 115 LEU A N 1
ATOM 914 C CA . LEU A 1 115 ? 2.912 -8.679 4.617 1.00 91.94 115 LEU A CA 1
ATOM 915 C C . LEU A 1 115 ? 3.612 -10.004 4.958 1.00 91.94 115 LEU A C 1
ATOM 917 O O . LEU A 1 115 ? 3.502 -10.946 4.179 1.00 91.94 115 LEU A O 1
ATOM 921 N N . GLU A 1 116 ? 4.288 -10.105 6.107 1.00 89.06 116 GLU A N 1
ATOM 922 C CA . GLU A 1 116 ? 4.893 -11.357 6.598 1.00 89.06 116 GLU A CA 1
ATOM 923 C C . GLU A 1 116 ? 3.841 -12.399 7.005 1.00 89.06 116 GLU A C 1
ATOM 925 O O . GLU A 1 116 ? 4.031 -13.603 6.810 1.00 89.06 116 GLU A O 1
ATOM 930 N N . ALA A 1 117 ? 2.711 -11.958 7.565 1.00 86.81 117 ALA A N 1
ATOM 931 C CA . ALA A 1 117 ? 1.578 -12.836 7.857 1.00 86.81 117 ALA A CA 1
ATOM 932 C C . ALA A 1 117 ? 0.885 -13.331 6.574 1.00 86.81 117 ALA A C 1
ATOM 934 O O . ALA A 1 117 ? 0.330 -14.427 6.543 1.00 86.81 117 ALA A O 1
ATOM 935 N N . ALA A 1 118 ? 0.943 -12.528 5.513 1.00 84.00 118 ALA A N 1
ATOM 936 C CA . ALA A 1 118 ? 0.352 -12.808 4.211 1.00 84.00 118 ALA A CA 1
ATOM 937 C C . ALA A 1 118 ? 1.319 -13.487 3.224 1.00 84.00 118 ALA A C 1
ATOM 939 O O . ALA A 1 118 ? 0.966 -13.648 2.050 1.00 84.00 118 ALA A O 1
ATOM 940 N N . ASP A 1 119 ? 2.532 -13.854 3.658 1.00 74.94 119 ASP A N 1
ATOM 941 C CA . ASP A 1 119 ? 3.559 -14.370 2.758 1.00 74.94 119 ASP A CA 1
ATOM 942 C C . ASP A 1 119 ? 3.114 -15.714 2.138 1.00 74.94 119 ASP A C 1
ATOM 944 O O . ASP A 1 119 ? 2.911 -16.703 2.849 1.00 74.94 119 ASP A O 1
ATOM 948 N N . PRO A 1 120 ? 2.939 -15.776 0.805 1.00 63.00 120 PRO A N 1
ATOM 949 C CA . PRO A 1 120 ? 2.448 -16.963 0.113 1.00 63.00 120 PRO A CA 1
ATOM 950 C C . PRO A 1 120 ? 3.412 -18.155 0.162 1.00 63.00 120 PRO A C 1
ATOM 952 O O . PRO A 1 120 ? 2.989 -19.250 -0.195 1.00 63.00 120 PRO A O 1
ATOM 955 N N . ASP A 1 121 ? 4.674 -17.958 0.560 1.00 65.06 121 ASP A N 1
ATOM 956 C CA . ASP A 1 121 ? 5.660 -19.037 0.705 1.00 65.06 121 ASP A CA 1
ATOM 957 C C . ASP A 1 121 ? 5.615 -19.696 2.105 1.00 65.06 121 ASP A C 1
ATOM 959 O O . ASP A 1 121 ? 6.357 -20.640 2.376 1.00 65.06 121 ASP A O 1
ATOM 963 N N . ARG A 1 122 ? 4.720 -19.226 2.989 1.00 57.00 122 ARG A N 1
ATOM 964 C CA . ARG A 1 122 ? 4.499 -19.746 4.350 1.00 57.00 122 ARG A CA 1
ATOM 965 C C . ARG A 1 122 ? 3.345 -20.763 4.452 1.00 57.00 122 ARG A C 1
ATOM 967 O O . ARG A 1 122 ? 3.123 -21.292 5.539 1.00 57.00 122 ARG A O 1
ATOM 974 N N . ILE A 1 123 ? 2.616 -21.012 3.351 1.00 47.09 123 ILE A N 1
ATOM 975 C CA . ILE A 1 123 ? 1.435 -21.901 3.252 1.00 47.09 123 ILE A CA 1
ATOM 976 C C . ILE A 1 123 ? 1.695 -23.048 2.277 1.00 47.09 123 ILE A C 1
ATOM 978 O O . ILE A 1 123 ? 2.060 -22.757 1.114 1.00 47.09 123 ILE A O 1
#

pLDDT: mean 87.63, std 12.43, range [43.72, 97.06]

Radius of gyration: 15.05 Å; chains: 1; bounding box: 35×38×32 Å